Protein AF-A0A6N7HMT1-F1 (afdb_monomer_lite)

Radius of gyration: 12.03 Å; chains: 1; bounding box: 30×24×34 Å

Structure (mmCIF, N/CA/C/O backbone):
data_AF-A0A6N7HMT1-F1
#
_entry.id   AF-A0A6N7HMT1-F1
#
loop_
_atom_site.group_PDB
_atom_site.id
_atom_site.type_symbol
_atom_site.label_atom_id
_atom_site.label_alt_id
_atom_site.label_comp_id
_atom_site.label_asym_id
_atom_site.label_entity_id
_atom_site.label_seq_id
_atom_site.pdbx_PDB_ins_code
_atom_site.Cartn_x
_atom_site.Cartn_y
_atom_site.Cartn_z
_atom_site.occupancy
_atom_site.B_iso_or_equiv
_atom_site.auth_seq_id
_atom_site.auth_comp_id
_atom_site.auth_asym_id
_atom_site.auth_atom_id
_atom_site.pdbx_PDB_model_num
ATOM 1 N N . MET A 1 1 ? 11.778 1.985 19.324 1.00 37.44 1 MET A N 1
ATOM 2 C CA . MET A 1 1 ? 10.582 1.174 19.012 1.00 37.44 1 MET A CA 1
ATOM 3 C C . MET A 1 1 ? 10.414 1.228 17.509 1.00 37.44 1 MET A C 1
ATOM 5 O O . MET A 1 1 ? 10.115 2.298 17.000 1.00 37.44 1 MET A O 1
ATOM 9 N N . ARG A 1 2 ? 10.743 0.152 16.791 1.00 45.50 2 ARG A N 1
ATOM 10 C CA . ARG A 1 2 ? 10.578 0.138 15.336 1.00 45.50 2 ARG A CA 1
ATOM 11 C C . ARG A 1 2 ? 9.078 0.081 15.050 1.00 45.50 2 ARG A C 1
ATOM 13 O O . ARG A 1 2 ? 8.403 -0.804 15.570 1.00 45.50 2 ARG A O 1
ATOM 20 N N . ARG A 1 3 ? 8.536 1.061 14.323 1.00 52.53 3 ARG A N 1
ATOM 21 C CA . ARG A 1 3 ? 7.134 1.065 13.875 1.00 52.53 3 ARG A CA 1
ATOM 22 C C . ARG A 1 3 ? 6.996 0.121 12.678 1.00 52.53 3 ARG A C 1
ATOM 24 O O . ARG A 1 3 ? 6.703 0.545 11.566 1.00 52.53 3 ARG A O 1
ATOM 31 N N . GLU A 1 4 ? 7.270 -1.159 12.897 1.00 50.50 4 GLU A N 1
ATOM 32 C CA . GLU A 1 4 ? 7.152 -2.183 11.861 1.00 50.50 4 GLU A CA 1
ATOM 33 C C . GLU A 1 4 ? 5.677 -2.587 11.720 1.00 50.50 4 GLU A C 1
ATOM 35 O O . GLU A 1 4 ? 5.060 -3.057 12.675 1.00 50.50 4 GLU A O 1
ATOM 40 N N . GLY A 1 5 ? 5.106 -2.373 10.529 1.00 62.62 5 GLY A N 1
ATOM 41 C CA . GLY A 1 5 ? 3.786 -2.884 10.152 1.00 62.62 5 GLY A CA 1
ATOM 42 C C . GLY A 1 5 ? 2.779 -1.843 9.646 1.00 62.62 5 GLY A C 1
ATOM 43 O O . GLY A 1 5 ? 2.779 -0.672 10.036 1.00 62.62 5 GLY A O 1
ATOM 44 N N . GLY A 1 6 ? 1.888 -2.325 8.780 1.00 68.38 6 GLY A N 1
ATOM 45 C CA . GLY A 1 6 ? 0.630 -1.701 8.370 1.00 68.38 6 GLY A CA 1
ATOM 46 C C . GLY A 1 6 ? -0.507 -2.722 8.485 1.00 68.38 6 GLY A C 1
ATOM 47 O O . GLY A 1 6 ? -0.258 -3.908 8.692 1.00 68.38 6 GLY A O 1
ATOM 48 N N . HIS A 1 7 ? -1.761 -2.292 8.347 1.00 82.56 7 HIS A N 1
ATOM 49 C CA . HIS A 1 7 ? -2.921 -3.189 8.470 1.00 82.56 7 HIS A CA 1
ATOM 50 C C . HIS A 1 7 ? -3.072 -4.136 7.270 1.00 82.56 7 HIS A C 1
ATOM 52 O O . HIS A 1 7 ? -3.789 -5.130 7.352 1.00 82.56 7 HIS A O 1
ATOM 58 N N . ILE A 1 8 ? -2.431 -3.815 6.141 1.00 83.56 8 ILE A N 1
ATOM 59 C CA . ILE A 1 8 ? -2.593 -4.529 4.874 1.00 83.56 8 ILE A CA 1
ATOM 60 C C . ILE A 1 8 ? -1.217 -4.810 4.265 1.00 83.56 8 ILE A C 1
ATOM 62 O O . ILE A 1 8 ? -0.468 -3.883 3.959 1.00 83.56 8 ILE A O 1
ATOM 66 N N . GLY A 1 9 ? -0.930 -6.092 4.028 1.00 80.00 9 GLY A N 1
ATOM 67 C CA . GLY A 1 9 ? 0.186 -6.566 3.209 1.00 80.00 9 GLY A CA 1
ATOM 68 C C . GLY A 1 9 ? -0.321 -7.469 2.083 1.00 80.00 9 GLY A C 1
ATOM 69 O O . GLY A 1 9 ? -1.222 -8.279 2.296 1.00 80.00 9 GLY A O 1
ATOM 70 N N . TYR A 1 10 ? 0.231 -7.330 0.875 1.00 82.94 10 TYR A N 1
ATOM 71 C CA . TYR A 1 10 ? -0.131 -8.168 -0.272 1.00 82.94 10 TYR A CA 1
ATOM 72 C C . TYR A 1 10 ? 1.042 -8.366 -1.235 1.00 82.94 10 TYR A C 1
ATOM 74 O O . TYR A 1 10 ? 1.970 -7.562 -1.293 1.00 82.94 10 TYR A O 1
ATOM 82 N N . GLY A 1 11 ? 0.971 -9.426 -2.042 1.00 83.19 11 GLY A N 1
ATOM 83 C CA . GLY A 1 11 ? 1.947 -9.726 -3.084 1.00 83.19 11 GLY A CA 1
ATOM 84 C C . GLY A 1 11 ? 1.267 -10.171 -4.373 1.00 83.19 11 GLY A C 1
ATOM 85 O O . GLY A 1 11 ? 0.253 -10.863 -4.351 1.00 83.19 11 GLY A O 1
ATOM 86 N N . VAL A 1 12 ? 1.838 -9.780 -5.514 1.00 84.12 12 VAL A N 1
ATOM 87 C CA . VAL A 1 12 ? 1.408 -10.252 -6.837 1.00 84.12 12 VAL A CA 1
ATOM 88 C C . VAL A 1 12 ? 2.565 -11.001 -7.484 1.00 84.12 12 VAL A C 1
ATOM 90 O O . VAL A 1 12 ? 3.646 -10.433 -7.698 1.00 84.12 12 VAL A O 1
ATOM 93 N N . LEU A 1 13 ? 2.317 -12.270 -7.818 1.00 86.56 13 LEU A N 1
ATOM 94 C CA . LEU A 1 13 ? 3.266 -13.123 -8.530 1.00 86.56 13 LEU A CA 1
ATOM 95 C C . LEU A 1 13 ? 3.784 -12.418 -9.796 1.00 86.56 13 LEU A C 1
ATOM 97 O O . LEU A 1 13 ? 2.981 -11.798 -10.499 1.00 86.56 13 LEU A O 1
ATOM 101 N N . PRO A 1 14 ? 5.087 -12.522 -10.133 1.00 85.38 14 PRO A N 1
ATOM 102 C CA . PRO A 1 14 ? 5.673 -11.828 -11.282 1.00 85.38 14 PRO A CA 1
ATOM 103 C C . PRO A 1 14 ? 4.887 -11.987 -12.589 1.00 85.38 14 PRO A C 1
ATOM 105 O O . PRO A 1 14 ? 4.641 -10.991 -13.270 1.00 85.38 14 PRO A O 1
ATOM 108 N N . ALA A 1 15 ? 4.408 -13.201 -12.877 1.00 90.44 15 ALA A N 1
ATOM 109 C CA . ALA A 1 15 ? 3.613 -13.529 -14.065 1.00 90.44 15 ALA A CA 1
ATOM 110 C C . ALA A 1 15 ? 2.243 -12.819 -14.134 1.00 90.44 15 ALA A C 1
ATOM 112 O O . ALA A 1 15 ? 1.636 -12.728 -15.199 1.00 90.44 15 ALA A O 1
ATOM 113 N N . HIS A 1 16 ? 1.755 -12.286 -13.013 1.00 86.88 16 HIS A N 1
ATOM 114 C CA . HIS A 1 16 ? 0.452 -11.632 -12.891 1.00 86.88 16 HIS A CA 1
ATOM 115 C C . HIS A 1 16 ? 0.566 -10.114 -12.662 1.00 86.88 16 HIS A C 1
ATOM 117 O O . HIS A 1 16 ? -0.434 -9.419 -12.479 1.00 86.88 16 HIS A O 1
ATOM 123 N N . ARG A 1 17 ? 1.773 -9.541 -12.688 1.00 86.12 17 ARG A N 1
ATOM 124 C CA . ARG A 1 17 ? 1.960 -8.091 -12.513 1.00 86.12 17 ARG A CA 1
ATOM 125 C C . ARG A 1 17 ? 1.384 -7.300 -13.695 1.00 86.12 17 ARG A C 1
ATOM 127 O O . ARG A 1 17 ? 1.208 -7.822 -14.789 1.00 86.12 17 ARG A O 1
ATOM 134 N N . ARG A 1 18 ? 1.117 -6.006 -13.469 1.00 83.50 18 ARG A N 1
ATOM 135 C CA . ARG A 1 18 ? 0.582 -5.047 -14.467 1.00 83.50 18 ARG A CA 1
ATOM 136 C C . ARG A 1 18 ? -0.814 -5.380 -15.024 1.00 83.50 18 ARG A C 1
ATOM 138 O O . ARG A 1 18 ? -1.206 -4.835 -16.045 1.00 83.50 18 ARG A O 1
ATOM 145 N N . ARG A 1 19 ? -1.581 -6.227 -14.331 1.00 88.94 19 ARG A N 1
ATOM 146 C CA . ARG A 1 19 ? -2.967 -6.599 -14.684 1.00 88.94 19 ARG A CA 1
ATOM 147 C C . ARG A 1 19 ? -4.021 -6.026 -13.726 1.00 88.94 19 ARG A C 1
ATOM 149 O O . ARG A 1 19 ? -5.155 -6.478 -13.716 1.00 88.94 19 ARG A O 1
ATOM 156 N N . GLY A 1 20 ? -3.636 -5.078 -12.867 1.00 88.31 20 GLY A N 1
ATOM 157 C CA . GLY A 1 20 ? -4.534 -4.454 -11.884 1.00 88.31 20 GLY A CA 1
ATOM 158 C C . GLY A 1 20 ? -4.777 -5.257 -10.597 1.00 88.31 20 GLY A C 1
ATOM 159 O O . GLY A 1 20 ? -5.455 -4.758 -9.704 1.00 88.31 20 GLY A O 1
ATOM 160 N N . HIS A 1 21 ? -4.193 -6.453 -10.445 1.00 91.38 21 HIS A N 1
ATOM 161 C CA . HIS A 1 21 ? -4.414 -7.293 -9.257 1.00 91.38 21 HIS A CA 1
ATOM 162 C C . HIS A 1 21 ? -4.025 -6.617 -7.937 1.00 91.38 21 HIS A C 1
ATOM 164 O O . HIS A 1 21 ? -4.763 -6.743 -6.973 1.00 91.38 21 HIS A O 1
ATOM 170 N N . ALA A 1 22 ? -2.923 -5.858 -7.899 1.00 90.38 22 ALA A N 1
ATOM 171 C CA . ALA A 1 22 ? -2.501 -5.128 -6.699 1.00 90.38 22 ALA A CA 1
ATOM 172 C C . ALA A 1 22 ? -3.588 -4.159 -6.200 1.00 90.38 22 ALA A C 1
ATOM 174 O O . ALA A 1 22 ? -3.951 -4.174 -5.029 1.00 90.38 22 ALA A O 1
ATOM 175 N N . THR A 1 23 ? -4.160 -3.368 -7.111 1.00 92.62 23 THR A N 1
ATOM 176 C CA . THR A 1 23 ? -5.261 -2.445 -6.808 1.00 92.62 23 THR A CA 1
ATOM 177 C C . THR A 1 23 ? -6.523 -3.195 -6.388 1.00 92.62 23 THR A C 1
ATOM 179 O O . THR A 1 23 ? -7.185 -2.780 -5.445 1.00 92.62 23 THR A O 1
ATOM 182 N N . GLY A 1 24 ? -6.858 -4.299 -7.067 1.00 93.69 24 GLY A N 1
ATOM 183 C CA . GLY A 1 24 ? -8.015 -5.127 -6.716 1.00 93.69 24 GLY A CA 1
ATOM 184 C C . GLY A 1 24 ? -7.913 -5.696 -5.301 1.00 93.69 24 GLY A C 1
ATOM 185 O O . GLY A 1 24 ? -8.829 -5.507 -4.504 1.00 93.69 24 GLY A O 1
ATOM 186 N N . ILE A 1 25 ? -6.765 -6.300 -4.975 1.00 92.75 25 ILE A N 1
ATOM 187 C CA . ILE A 1 25 ? -6.479 -6.835 -3.640 1.00 92.75 25 ILE A CA 1
ATOM 188 C C . ILE A 1 25 ? -6.584 -5.722 -2.599 1.00 92.75 25 ILE A C 1
ATOM 190 O O . ILE A 1 25 ? -7.341 -5.865 -1.647 1.00 92.75 25 ILE A O 1
ATOM 194 N N . LEU A 1 26 ? -5.901 -4.590 -2.811 1.00 93.31 26 LEU A N 1
ATOM 195 C CA . LEU A 1 26 ? -5.919 -3.478 -1.862 1.00 93.31 26 LEU A CA 1
ATOM 196 C C . LEU A 1 26 ? -7.341 -2.946 -1.621 1.00 93.31 26 LEU A C 1
ATOM 198 O O . LEU A 1 26 ? -7.731 -2.768 -0.471 1.00 93.31 26 LEU A O 1
ATOM 202 N N . ARG A 1 27 ? -8.154 -2.764 -2.671 1.00 94.44 27 ARG A N 1
ATOM 203 C CA . ARG A 1 27 ? -9.559 -2.338 -2.527 1.00 94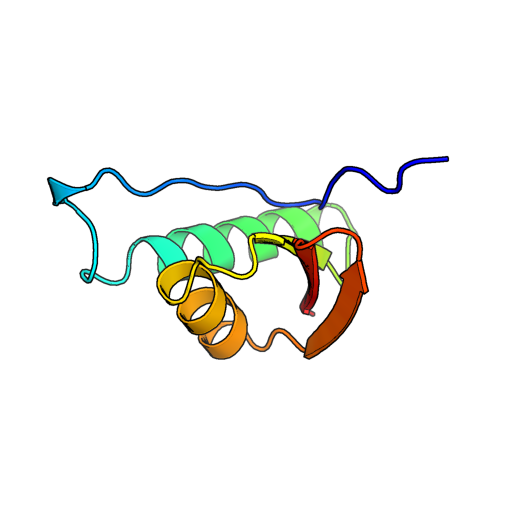.44 27 ARG A CA 1
ATOM 204 C C . ARG A 1 27 ? -10.384 -3.316 -1.700 1.00 94.44 27 ARG A C 1
ATOM 206 O O . ARG A 1 27 ? -11.142 -2.888 -0.837 1.00 94.44 27 ARG A O 1
ATOM 213 N N . GLN A 1 28 ? -10.240 -4.616 -1.944 1.00 95.06 28 GLN A N 1
ATOM 214 C CA . GLN A 1 28 ? -10.959 -5.633 -1.174 1.00 95.06 28 GLN A CA 1
ATOM 215 C C . GLN A 1 28 ? -10.488 -5.664 0.284 1.00 95.06 28 GLN A C 1
ATOM 217 O O . GLN A 1 28 ? -11.312 -5.744 1.191 1.00 95.06 28 GLN A O 1
ATOM 222 N N . SER A 1 29 ? -9.182 -5.531 0.522 1.00 93.44 29 SER A N 1
ATOM 223 C CA . SER A 1 29 ? -8.625 -5.438 1.870 1.00 93.44 29 SER A CA 1
ATOM 224 C C . SER A 1 29 ? -9.164 -4.229 2.636 1.00 93.44 29 SER A C 1
ATOM 226 O O . SER A 1 29 ? -9.495 -4.384 3.808 1.00 93.44 29 SER A O 1
ATOM 228 N N . LEU A 1 30 ? -9.317 -3.069 1.983 1.00 93.62 30 LEU A N 1
ATOM 229 C CA . LEU A 1 30 ? -9.887 -1.853 2.584 1.00 93.62 30 LEU A CA 1
ATOM 230 C C . LEU A 1 30 ? -11.348 -2.035 3.011 1.00 93.62 30 LEU A C 1
ATOM 232 O O . LEU A 1 30 ? -11.732 -1.593 4.091 1.00 93.62 30 LEU A O 1
ATOM 236 N N . VAL A 1 31 ? -12.155 -2.746 2.215 1.00 94.62 31 VAL A N 1
ATOM 237 C CA . VAL A 1 31 ? -13.535 -3.095 2.602 1.00 94.62 31 VAL A CA 1
ATOM 238 C C . VAL A 1 31 ? -13.542 -3.917 3.892 1.00 94.62 31 VAL A C 1
ATOM 240 O O . VAL A 1 31 ? -14.321 -3.636 4.803 1.00 94.62 31 VAL A O 1
ATOM 243 N N . VAL A 1 32 ? -12.648 -4.903 3.994 1.00 94.12 32 VAL A N 1
ATOM 244 C CA . VAL A 1 32 ? -12.528 -5.758 5.183 1.00 94.12 32 VAL A CA 1
ATOM 245 C C . VAL A 1 32 ? -12.042 -4.961 6.399 1.00 94.12 32 VAL A C 1
ATOM 247 O O . VAL A 1 32 ? -12.620 -5.094 7.473 1.00 94.12 32 VAL A O 1
ATOM 250 N N . THR A 1 33 ? -11.032 -4.099 6.244 1.00 92.50 33 THR A N 1
ATOM 251 C CA . THR A 1 33 ? -10.504 -3.281 7.359 1.00 92.50 33 THR A CA 1
ATOM 252 C C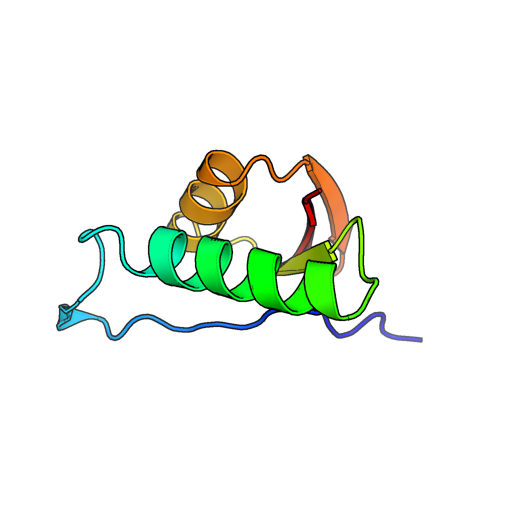 . THR A 1 33 ? -11.547 -2.292 7.869 1.00 92.50 33 THR A C 1
ATOM 254 O O . THR A 1 33 ? -11.749 -2.183 9.078 1.00 92.50 33 THR A O 1
ATOM 257 N N . ARG A 1 34 ? -12.297 -1.654 6.966 1.00 93.00 34 ARG A N 1
ATOM 258 C CA . ARG A 1 34 ? -13.398 -0.764 7.342 1.00 93.00 34 ARG A CA 1
ATOM 259 C C . ARG A 1 34 ? -14.498 -1.493 8.109 1.00 93.00 34 ARG A C 1
ATOM 261 O O . ARG A 1 34 ? -14.996 -0.969 9.101 1.00 93.00 34 ARG A O 1
ATOM 268 N N . ALA A 1 35 ? -14.856 -2.710 7.696 1.00 94.00 35 ALA A N 1
ATOM 269 C CA . ALA A 1 35 ? -15.827 -3.535 8.420 1.00 94.00 35 ALA A CA 1
ATOM 270 C C . ALA A 1 35 ? -15.355 -3.914 9.838 1.00 94.00 35 ALA A C 1
ATOM 272 O O . ALA A 1 35 ? -16.180 -4.181 10.707 1.00 94.00 35 ALA A O 1
ATOM 273 N N . MET A 1 36 ? -14.043 -3.893 10.088 1.00 93.12 36 MET A N 1
ATOM 274 C CA . MET A 1 36 ? -13.438 -4.086 11.412 1.00 93.12 36 MET A CA 1
ATOM 275 C C . MET A 1 36 ? -13.307 -2.781 12.219 1.00 93.12 36 MET A C 1
ATOM 277 O O . MET A 1 36 ? -12.737 -2.799 13.307 1.00 93.12 36 MET A O 1
ATOM 281 N N . GLY A 1 37 ? -13.812 -1.652 11.710 1.00 93.06 37 GLY A N 1
ATOM 282 C CA . GLY A 1 37 ? -13.714 -0.343 12.364 1.00 93.06 37 GLY A CA 1
ATOM 283 C C . GLY A 1 37 ? -12.362 0.356 12.184 1.00 93.06 37 GLY A C 1
ATOM 284 O O . GLY A 1 37 ? -12.069 1.301 12.911 1.00 93.06 37 GLY A O 1
ATOM 285 N N . ILE A 1 38 ? -11.535 -0.096 11.236 1.00 92.00 38 ILE A N 1
ATOM 286 C CA . ILE A 1 38 ? -10.233 0.510 10.934 1.00 92.00 38 ILE A CA 1
ATOM 287 C C . ILE A 1 38 ? -10.414 1.501 9.781 1.00 92.00 38 ILE A C 1
ATOM 289 O O . ILE A 1 38 ? -10.482 1.105 8.618 1.00 92.00 38 ILE A O 1
ATOM 293 N N . ASP A 1 39 ? -10.491 2.786 10.124 1.00 90.44 39 ASP A N 1
ATOM 294 C CA . ASP A 1 39 ? -10.584 3.913 9.192 1.00 90.44 39 ASP A CA 1
ATOM 295 C C . ASP A 1 39 ? -9.949 5.168 9.842 1.00 90.44 39 ASP A C 1
ATOM 297 O O . ASP A 1 39 ? -10.451 5.628 10.873 1.00 90.44 39 ASP A O 1
ATOM 301 N N . PRO A 1 40 ? -8.827 5.710 9.319 1.00 90.44 40 PRO A N 1
ATOM 302 C CA . PRO A 1 40 ? -8.134 5.292 8.100 1.00 90.44 40 PRO A CA 1
ATOM 303 C C . PRO A 1 40 ? -7.212 4.076 8.300 1.00 90.44 40 PRO A C 1
ATOM 305 O O . PRO A 1 40 ? -6.526 3.932 9.314 1.00 90.44 40 PRO A O 1
ATOM 308 N N . ALA A 1 41 ? -7.125 3.223 7.279 1.00 91.94 41 ALA A N 1
ATOM 309 C CA . ALA A 1 41 ? -6.202 2.099 7.227 1.00 91.94 41 ALA A CA 1
ATOM 310 C C . ALA A 1 41 ? -4.785 2.552 6.841 1.00 91.94 41 ALA A C 1
ATOM 312 O O . ALA A 1 41 ? -4.547 3.116 5.772 1.00 91.94 41 ALA A O 1
ATOM 313 N N . LEU A 1 42 ? -3.820 2.248 7.709 1.00 91.31 42 LEU A N 1
ATOM 314 C CA . LEU A 1 42 ? -2.390 2.364 7.419 1.00 91.31 42 LEU A CA 1
ATOM 315 C C . LEU A 1 42 ? -1.904 1.244 6.485 1.00 91.31 42 LEU A C 1
ATOM 317 O O . LEU A 1 42 ? -2.043 0.063 6.811 1.00 91.31 42 LEU A O 1
ATOM 321 N N . VAL A 1 43 ? -1.245 1.623 5.392 1.00 90.12 43 VAL A N 1
ATOM 322 C CA . VAL A 1 43 ? -0.581 0.740 4.425 1.00 90.12 43 VAL A CA 1
ATOM 323 C C . VAL A 1 43 ? 0.886 1.136 4.307 1.00 90.12 43 VAL A C 1
ATOM 325 O O . VAL A 1 43 ? 1.206 2.315 4.167 1.00 90.12 43 VAL A O 1
ATOM 328 N N . THR A 1 44 ? 1.784 0.157 4.347 1.00 88.44 44 THR A N 1
ATOM 329 C CA . THR A 1 44 ? 3.229 0.378 4.214 1.00 88.44 44 THR A CA 1
ATOM 330 C C . THR A 1 44 ? 3.761 -0.290 2.954 1.00 88.44 44 THR A C 1
ATOM 332 O O . THR A 1 44 ? 3.335 -1.394 2.615 1.00 88.44 44 THR A O 1
ATOM 335 N N . CYS A 1 45 ? 4.697 0.349 2.258 1.00 86.56 45 CYS A N 1
ATOM 336 C CA . CYS A 1 45 ? 5.416 -0.272 1.150 1.00 86.56 45 CYS A CA 1
ATOM 337 C C . CYS A 1 45 ? 6.868 0.202 1.091 1.00 86.56 45 CYS A C 1
ATOM 339 O O . CYS A 1 45 ? 7.154 1.357 1.40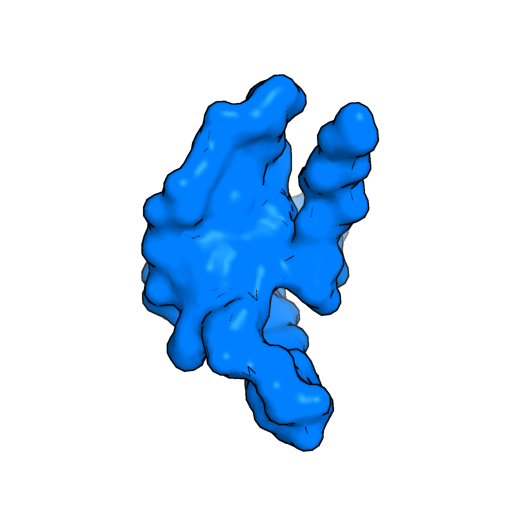8 1.00 86.56 45 CYS A O 1
ATOM 341 N N . ASP A 1 46 ? 7.763 -0.661 0.619 1.00 84.19 46 ASP A N 1
ATOM 342 C CA . ASP A 1 46 ? 9.159 -0.293 0.379 1.00 84.19 46 ASP A CA 1
ATOM 343 C C . ASP A 1 46 ? 9.242 0.813 -0.679 1.00 84.19 46 ASP A C 1
ATOM 34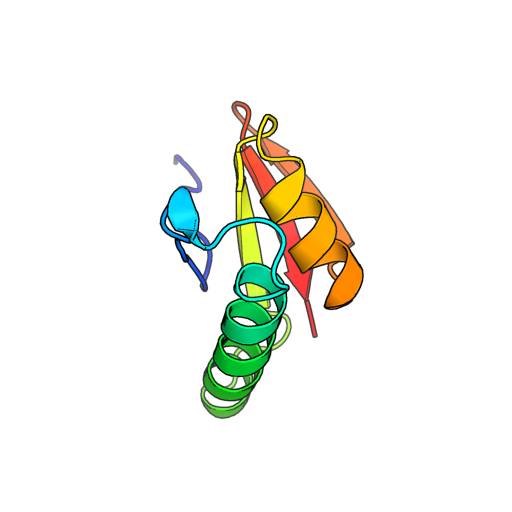5 O O . ASP A 1 46 ? 8.468 0.828 -1.648 1.00 84.19 46 ASP A O 1
ATOM 349 N N . GLU A 1 47 ? 10.192 1.729 -0.510 1.00 71.31 47 GLU A N 1
ATOM 350 C CA . GLU A 1 47 ? 10.390 2.889 -1.383 1.00 71.31 47 GLU A CA 1
ATOM 351 C C . GLU A 1 47 ? 10.556 2.516 -2.868 1.00 71.31 47 GLU A C 1
ATOM 353 O O . GLU A 1 47 ? 10.042 3.218 -3.744 1.00 71.31 47 GLU A O 1
ATOM 358 N N . ASP A 1 48 ? 11.154 1.359 -3.150 1.00 64.69 48 ASP A N 1
ATOM 359 C CA . ASP A 1 48 ? 11.432 0.888 -4.510 1.00 64.69 48 ASP A CA 1
ATOM 360 C C . ASP A 1 48 ? 10.204 0.310 -5.237 1.00 64.69 48 ASP A C 1
ATOM 362 O O . ASP A 1 48 ? 10.231 0.029 -6.442 1.00 64.69 48 ASP A O 1
ATOM 366 N N . THR A 1 49 ? 9.076 0.137 -4.543 1.00 78.25 49 THR A N 1
ATOM 367 C CA . THR A 1 49 ? 7.899 -0.528 -5.114 1.00 78.25 49 THR A CA 1
ATOM 368 C C . THR A 1 49 ? 6.962 0.441 -5.839 1.00 78.25 49 THR A C 1
ATOM 370 O O . THR A 1 49 ? 5.832 0.709 -5.426 1.00 78.25 49 THR A O 1
ATOM 373 N N . VAL A 1 50 ? 7.379 0.901 -7.025 1.00 83.06 50 VAL A N 1
ATOM 374 C CA . VAL A 1 50 ? 6.555 1.746 -7.922 1.00 83.06 50 VAL A CA 1
ATOM 375 C C . VAL A 1 50 ? 5.159 1.149 -8.168 1.00 83.06 50 VAL A C 1
ATOM 377 O O . VAL A 1 50 ? 4.172 1.879 -8.269 1.00 83.06 50 VAL A O 1
ATOM 380 N N . ALA A 1 51 ? 5.058 -0.180 -8.260 1.00 83.75 51 ALA A N 1
ATOM 381 C CA . ALA A 1 51 ? 3.786 -0.874 -8.450 1.00 83.75 51 ALA A CA 1
ATOM 382 C C . ALA A 1 51 ? 2.841 -0.715 -7.247 1.00 83.75 51 ALA A C 1
ATOM 384 O O . ALA A 1 51 ? 1.662 -0.418 -7.446 1.00 83.75 51 ALA A O 1
ATOM 385 N N . SER A 1 52 ? 3.358 -0.875 -6.026 1.00 84.50 52 SER A N 1
ATOM 386 C CA . SER A 1 52 ? 2.592 -0.697 -4.790 1.00 84.50 52 SER A CA 1
ATOM 387 C C . SER A 1 52 ? 2.145 0.749 -4.647 1.00 84.50 52 SER A C 1
ATOM 389 O O . SER A 1 52 ? 0.969 0.993 -4.394 1.00 84.50 52 SER A O 1
ATOM 391 N N . ARG A 1 53 ? 3.037 1.709 -4.933 1.00 89.12 53 ARG A N 1
ATOM 392 C CA . ARG A 1 53 ? 2.697 3.136 -4.909 1.00 89.12 53 ARG A CA 1
ATOM 393 C C . ARG A 1 53 ? 1.527 3.456 -5.835 1.00 89.12 53 ARG A C 1
ATOM 395 O O . ARG A 1 53 ? 0.550 4.043 -5.400 1.00 89.12 53 ARG A O 1
ATOM 402 N N . ARG A 1 54 ? 1.572 2.987 -7.087 1.00 90.44 54 ARG A N 1
ATOM 403 C CA . ARG A 1 54 ? 0.467 3.189 -8.042 1.00 90.44 54 ARG A CA 1
ATOM 404 C C . ARG A 1 54 ? -0.847 2.575 -7.563 1.00 90.44 54 ARG A C 1
ATOM 406 O O . ARG A 1 54 ? -1.903 3.150 -7.804 1.00 90.44 54 ARG A O 1
ATOM 413 N N . ALA A 1 55 ? -0.799 1.407 -6.924 1.00 91.88 55 ALA A N 1
ATOM 414 C CA . ALA A 1 55 ? -1.996 0.779 -6.377 1.00 91.88 55 ALA A CA 1
ATOM 415 C C . ALA A 1 55 ? -2.570 1.577 -5.198 1.00 91.88 55 ALA A C 1
ATOM 417 O O . ALA A 1 55 ? -3.783 1.761 -5.143 1.00 91.88 55 ALA A O 1
ATOM 418 N N . ILE A 1 56 ? -1.706 2.077 -4.309 1.00 92.19 56 ILE A N 1
ATOM 419 C CA . ILE A 1 56 ? -2.066 2.924 -3.166 1.00 92.19 56 ILE A CA 1
ATOM 420 C C . ILE A 1 56 ? -2.663 4.254 -3.643 1.00 92.19 56 ILE A C 1
ATOM 422 O O . ILE A 1 56 ? -3.761 4.606 -3.216 1.00 92.19 56 ILE A O 1
ATOM 426 N N . ASP A 1 57 ? -2.012 4.934 -4.590 1.00 92.31 57 ASP A N 1
ATOM 427 C CA . ASP A 1 57 ? -2.506 6.178 -5.195 1.00 92.31 57 ASP A CA 1
ATOM 428 C C . ASP A 1 57 ? -3.896 5.957 -5.832 1.00 92.31 57 ASP A C 1
ATOM 430 O O . ASP A 1 57 ? -4.830 6.722 -5.602 1.00 92.31 57 ASP A O 1
ATOM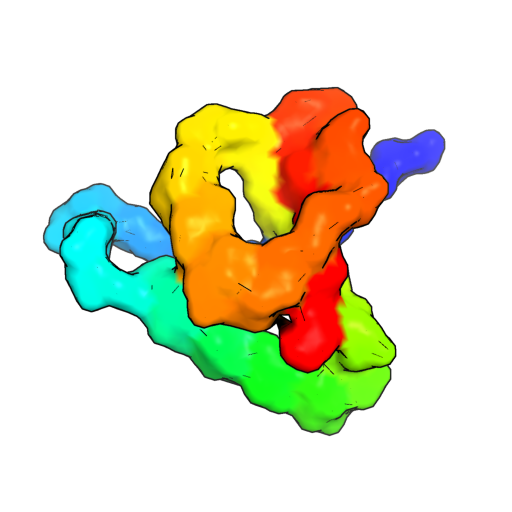 434 N N . ALA A 1 58 ? -4.082 4.849 -6.565 1.00 93.38 58 ALA A N 1
ATOM 435 C CA . ALA A 1 58 ? -5.364 4.478 -7.181 1.00 93.38 58 ALA A CA 1
ATOM 436 C C . ALA A 1 58 ? -6.468 4.081 -6.178 1.00 93.38 58 ALA A C 1
ATOM 438 O O . ALA A 1 58 ? -7.633 3.922 -6.571 1.00 93.38 58 ALA A O 1
ATOM 439 N N . CYS A 1 59 ? -6.107 3.877 -4.909 1.00 93.44 59 CYS A N 1
ATOM 440 C CA . CYS A 1 59 ? -7.028 3.640 -3.799 1.00 93.44 59 CYS A CA 1
ATOM 441 C C . CYS A 1 59 ? -7.192 4.873 -2.896 1.00 93.44 59 CYS A C 1
ATOM 443 O O . CYS A 1 59 ? -7.871 4.767 -1.886 1.00 93.44 59 CYS A O 1
ATOM 445 N N . GLY A 1 60 ? -6.611 6.027 -3.249 1.00 94.31 60 GLY A N 1
ATOM 446 C CA . GLY A 1 60 ? -6.753 7.266 -2.477 1.00 94.31 60 GLY A CA 1
ATOM 447 C C . GLY A 1 60 ? -5.776 7.407 -1.309 1.00 94.31 60 GLY A C 1
ATOM 448 O O . GLY A 1 60 ? -6.019 8.201 -0.402 1.00 94.31 60 GLY A O 1
ATOM 449 N N . GLY A 1 61 ? -4.675 6.653 -1.308 1.00 94.00 61 GLY A N 1
ATOM 450 C CA . GLY A 1 61 ? -3.681 6.740 -0.245 1.00 94.00 61 GLY A CA 1
ATOM 451 C C . GLY A 1 61 ? -2.978 8.085 -0.177 1.00 94.00 61 GLY A C 1
ATOM 452 O O . GLY A 1 61 ? -2.501 8.617 -1.177 1.00 94.00 61 GLY A O 1
ATOM 453 N N . ARG A 1 62 ? -2.872 8.612 1.042 1.00 94.31 62 ARG A N 1
ATOM 454 C CA . ARG A 1 62 ? -2.123 9.826 1.362 1.00 94.31 62 ARG A CA 1
ATOM 455 C C . ARG A 1 62 ? -0.853 9.452 2.107 1.00 94.31 62 ARG A C 1
ATOM 457 O O . ARG A 1 62 ? -0.929 8.765 3.122 1.00 94.31 62 ARG A O 1
ATOM 464 N N . LEU A 1 63 ? 0.295 9.908 1.608 1.00 92.38 63 LEU A N 1
ATOM 465 C CA . LEU A 1 63 ? 1.582 9.692 2.268 1.00 92.38 63 LEU A CA 1
ATOM 466 C C . LEU A 1 63 ? 1.554 10.334 3.665 1.00 92.38 63 LEU A C 1
ATOM 468 O O . LEU A 1 63 ? 1.289 11.527 3.794 1.00 92.38 63 LEU A O 1
ATOM 472 N N . GLU A 1 64 ? 1.803 9.524 4.686 1.00 91.94 64 GLU A N 1
ATOM 473 C CA . GLU A 1 64 ? 1.921 9.925 6.088 1.00 91.94 64 GLU A CA 1
ATOM 474 C C . GLU A 1 64 ? 3.384 10.219 6.433 1.00 91.94 64 GLU A C 1
ATOM 476 O O . GLU A 1 64 ? 3.691 11.282 6.963 1.00 91.94 64 GLU A O 1
ATOM 481 N N . ALA A 1 65 ? 4.286 9.285 6.114 1.00 90.50 65 ALA A N 1
ATOM 482 C CA . ALA A 1 65 ? 5.700 9.374 6.465 1.00 90.50 65 ALA A CA 1
ATOM 483 C C . ALA A 1 65 ? 6.572 8.471 5.579 1.00 90.50 65 ALA A C 1
ATOM 485 O O . ALA A 1 65 ? 6.084 7.549 4.917 1.00 90.50 65 ALA A O 1
ATOM 486 N N . VAL A 1 66 ? 7.879 8.735 5.599 1.00 89.31 66 VAL A N 1
ATOM 487 C CA . VAL A 1 66 ? 8.918 7.861 5.047 1.00 89.31 66 VAL A CA 1
ATOM 488 C C . VAL A 1 66 ? 9.942 7.625 6.150 1.00 89.31 66 VAL A C 1
ATOM 490 O O . VAL A 1 66 ? 10.539 8.577 6.644 1.00 89.31 66 VAL A O 1
ATOM 493 N N . GLU A 1 67 ? 10.106 6.373 6.560 1.00 86.56 67 GLU A N 1
ATOM 494 C CA . GLU A 1 67 ? 10.951 5.968 7.686 1.00 86.56 67 GLU A CA 1
ATOM 495 C C . GLU A 1 67 ? 11.738 4.722 7.274 1.00 86.56 67 GLU A C 1
ATOM 497 O O . GLU A 1 67 ? 11.148 3.763 6.781 1.00 86.56 67 GLU A O 1
ATOM 502 N N . ASP A 1 68 ? 13.063 4.738 7.442 1.00 85.19 68 ASP A N 1
ATOM 503 C CA . ASP A 1 68 ? 13.946 3.589 7.180 1.00 85.19 68 ASP A CA 1
ATOM 504 C C . ASP A 1 68 ? 13.730 2.914 5.801 1.00 85.19 68 ASP A C 1
ATOM 506 O O . ASP A 1 68 ? 13.717 1.691 5.681 1.00 85.19 68 ASP A O 1
ATOM 510 N N . GLY A 1 69 ? 13.509 3.706 4.742 1.00 84.31 69 GLY A N 1
ATOM 511 C CA . GLY A 1 69 ? 13.255 3.200 3.379 1.00 84.31 69 GLY A CA 1
ATOM 512 C C . GLY A 1 69 ? 11.846 2.628 3.154 1.00 84.31 69 GLY A C 1
ATOM 513 O O . GLY A 1 69 ? 11.527 2.150 2.065 1.00 84.31 69 GLY A O 1
ATOM 514 N N . THR A 1 70 ? 10.974 2.710 4.159 1.00 86.06 70 THR A N 1
ATOM 515 C CA . THR A 1 70 ? 9.564 2.322 4.083 1.00 86.06 70 THR A CA 1
ATOM 516 C C . THR A 1 70 ? 8.684 3.560 3.987 1.00 86.06 70 THR A C 1
ATOM 518 O O . THR A 1 70 ? 8.798 4.503 4.768 1.00 86.06 70 THR A O 1
ATOM 521 N N . ARG A 1 71 ? 7.745 3.551 3.045 1.00 89.44 71 ARG A N 1
ATOM 522 C CA . ARG A 1 71 ? 6.726 4.591 2.895 1.00 89.44 71 ARG A CA 1
ATOM 523 C C . ARG A 1 71 ? 5.434 4.158 3.567 1.00 89.44 71 ARG A C 1
ATOM 525 O O . ARG A 1 71 ? 5.011 3.010 3.435 1.00 89.44 71 ARG A O 1
ATOM 532 N N . ARG A 1 72 ? 4.796 5.090 4.265 1.00 90.62 72 ARG A N 1
ATOM 533 C CA . ARG A 1 72 ? 3.584 4.876 5.061 1.00 90.62 72 ARG A CA 1
ATOM 534 C C . ARG A 1 72 ? 2.453 5.718 4.494 1.00 90.62 72 ARG A C 1
ATOM 536 O O . ARG A 1 72 ? 2.636 6.910 4.272 1.00 90.62 72 ARG A O 1
ATOM 543 N N . TYR A 1 73 ? 1.295 5.113 4.265 1.00 92.25 73 TYR A N 1
ATOM 544 C CA . TYR A 1 73 ? 0.131 5.757 3.663 1.00 92.25 73 TYR A CA 1
ATOM 545 C C . TYR A 1 73 ? -1.120 5.510 4.497 1.00 92.25 73 TYR A C 1
ATOM 547 O O . TYR A 1 73 ? -1.316 4.406 4.997 1.00 92.25 73 TYR A O 1
ATOM 555 N N . LEU A 1 74 ? -1.993 6.508 4.585 1.00 92.81 74 LEU A N 1
ATOM 556 C CA . LEU A 1 74 ? -3.332 6.381 5.160 1.00 92.81 74 LEU A CA 1
ATOM 557 C C . LEU A 1 74 ? -4.373 6.365 4.037 1.00 92.81 74 LEU A C 1
ATOM 559 O O . LEU A 1 74 ? -4.316 7.212 3.143 1.00 92.81 74 LEU A O 1
ATOM 563 N N . ILE A 1 75 ? -5.316 5.423 4.093 1.00 93.75 75 ILE A N 1
ATOM 564 C CA . ILE A 1 75 ? -6.440 5.291 3.152 1.00 93.75 75 ILE A CA 1
ATOM 565 C C . ILE A 1 75 ? -7.753 5.212 3.945 1.00 93.75 75 ILE A C 1
ATOM 567 O O . ILE A 1 75 ? -7.818 4.440 4.899 1.00 93.75 75 ILE A O 1
ATOM 571 N N . GLY A 1 76 ? -8.774 5.983 3.554 1.00 87.06 76 GLY A N 1
ATOM 572 C CA . GLY A 1 76 ? -10.134 5.958 4.129 1.00 87.06 76 GLY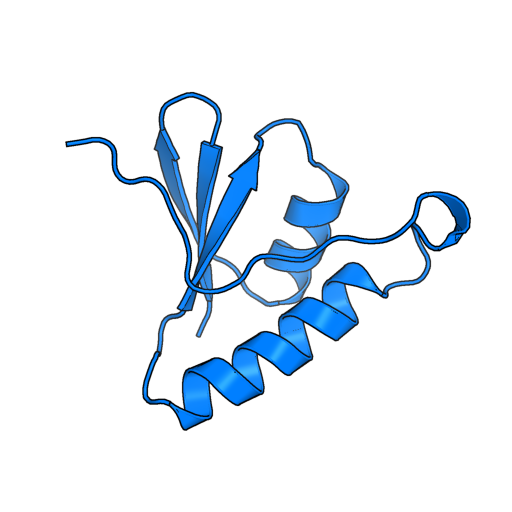 A CA 1
ATOM 573 C C . GLY A 1 76 ? -11.208 5.649 3.090 1.00 87.06 76 GLY A C 1
ATOM 574 O O . GLY A 1 76 ? -10.881 5.750 1.885 1.00 87.06 76 GLY A O 1
#

Sequence (76 aa):
MRREGGHIGYGVLPAHRRRGHATGILRQSLVVTRAMGIDPALVTCDEDTVASRRAIDACGGRLEAVEDGTRRYLIG

Foldseek 3Di:
DPPPDWQDDDDDDPVRPPVCVLLVRVVVSCVVCVVVVCPFTKDKDALPCPRNVVSCVVQVWDFDDQDPRMTITTGD

pLDDT: mean 86.09, std 11.43, range [37.44, 95.06]

Secondary structure (DSSP, 8-state):
------SB-----GGGTTSSHHHHHHHHHHHHHHHTT--SEEEEEETT-HHHHHHHHTTT-EEEEEETTEEEEEE-